Protein AF-A0A427AM80-F1 (afdb_monomer)

Structure (mmCIF, N/CA/C/O backbone):
data_AF-A0A427AM80-F1
#
_entry.id   AF-A0A427AM80-F1
#
loop_
_atom_site.group_PDB
_atom_site.id
_atom_site.type_symbol
_atom_site.label_atom_id
_atom_site.label_alt_id
_atom_site.label_comp_id
_atom_site.label_asym_id
_atom_site.label_entity_id
_atom_site.label_seq_id
_atom_site.pdbx_PDB_ins_code
_atom_site.Cartn_x
_atom_site.Cartn_y
_atom_site.Cartn_z
_atom_site.occupancy
_atom_site.B_iso_or_equiv
_atom_site.auth_seq_id
_atom_site.auth_comp_id
_atom_site.auth_asym_id
_atom_site.auth_atom_id
_atom_site.pdbx_PDB_model_num
ATOM 1 N N . MET A 1 1 ? 4.023 -8.695 7.539 1.00 46.69 1 MET A N 1
ATOM 2 C CA . MET A 1 1 ? 3.936 -8.130 8.903 1.00 46.69 1 MET A CA 1
ATOM 3 C C . MET A 1 1 ? 2.469 -8.163 9.277 1.00 46.69 1 MET A C 1
ATOM 5 O O . MET A 1 1 ? 1.692 -7.556 8.559 1.00 46.69 1 MET A O 1
ATOM 9 N N . ILE A 1 2 ? 2.086 -8.953 10.280 1.00 51.09 2 ILE A N 1
ATOM 10 C CA . ILE A 1 2 ? 0.688 -9.085 10.713 1.00 51.09 2 ILE A CA 1
ATOM 11 C C . ILE A 1 2 ? 0.586 -8.382 12.063 1.00 51.09 2 ILE A C 1
ATOM 13 O O . ILE A 1 2 ? 1.284 -8.767 12.999 1.00 51.09 2 ILE A O 1
ATOM 17 N N . PHE A 1 3 ? -0.239 -7.341 12.145 1.00 55.56 3 PHE A N 1
ATOM 18 C CA . PHE A 1 3 ? -0.541 -6.659 13.400 1.00 55.56 3 PHE A CA 1
ATOM 19 C C . PHE A 1 3 ? -1.910 -7.108 13.895 1.00 55.56 3 PHE A C 1
ATOM 21 O O . PHE A 1 3 ? -2.905 -6.976 13.186 1.00 55.56 3 PHE A O 1
ATOM 28 N N . PHE A 1 4 ? -1.961 -7.621 15.121 1.00 60.31 4 PHE A N 1
ATOM 29 C CA . PHE A 1 4 ? -3.215 -7.874 15.818 1.00 60.31 4 PHE A CA 1
ATOM 30 C C . PHE A 1 4 ? -3.526 -6.679 16.713 1.00 60.31 4 PHE A C 1
ATOM 32 O O . PHE A 1 4 ? -2.905 -6.496 17.760 1.00 60.31 4 PHE A O 1
ATOM 39 N N . PHE A 1 5 ? -4.491 -5.861 16.300 1.00 69.19 5 PHE A N 1
ATOM 40 C CA . PHE A 1 5 ? -4.990 -4.767 17.124 1.00 69.19 5 PHE A CA 1
ATOM 41 C C . PHE A 1 5 ? -6.149 -5.268 17.983 1.00 69.19 5 PHE A C 1
ATOM 43 O O . PHE A 1 5 ? -7.212 -5.624 17.471 1.00 69.19 5 PHE A O 1
ATOM 50 N N . GLN A 1 6 ? -5.959 -5.289 19.305 1.00 70.31 6 GLN A N 1
ATOM 51 C CA . GLN A 1 6 ? -7.073 -5.517 20.221 1.00 70.31 6 GLN A CA 1
ATOM 52 C C . GLN A 1 6 ? -8.119 -4.414 20.016 1.00 70.31 6 GLN A C 1
ATOM 54 O O . GLN A 1 6 ? -7.789 -3.227 20.014 1.00 70.31 6 GLN A O 1
ATOM 59 N N . ASN A 1 7 ? -9.386 -4.808 19.886 1.00 82.62 7 ASN A N 1
ATOM 60 C CA . ASN A 1 7 ? -10.519 -3.911 19.643 1.00 82.62 7 ASN A CA 1
ATOM 61 C C . ASN A 1 7 ? -10.522 -3.204 18.274 1.00 82.62 7 ASN A C 1
ATOM 63 O O . ASN A 1 7 ? -10.988 -2.066 18.169 1.00 82.62 7 ASN A O 1
ATOM 67 N N . PHE A 1 8 ? -10.027 -3.876 17.233 1.00 85.19 8 PHE A N 1
ATOM 68 C CA . PHE A 1 8 ? -10.199 -3.449 15.845 1.00 85.19 8 PHE A CA 1
ATOM 69 C C . PHE A 1 8 ? -11.686 -3.299 15.487 1.00 85.19 8 PHE A C 1
ATOM 71 O O . PHE A 1 8 ? -12.497 -4.183 15.772 1.00 85.19 8 PHE A O 1
ATOM 78 N N . ARG A 1 9 ? -12.045 -2.171 14.867 1.00 87.19 9 ARG A N 1
ATOM 79 C CA . ARG A 1 9 ? -13.424 -1.842 14.464 1.00 87.19 9 ARG A CA 1
ATOM 80 C C . ARG A 1 9 ? -13.628 -1.793 12.949 1.00 87.19 9 ARG A C 1
ATOM 82 O O . ARG A 1 9 ? -14.732 -1.500 12.509 1.00 87.19 9 ARG A O 1
ATOM 89 N N . GLY A 1 10 ? -12.593 -2.093 12.169 1.00 85.06 10 GLY A N 1
ATOM 90 C CA . GLY A 1 10 ? -12.600 -1.959 10.714 1.00 85.06 10 GLY A CA 1
ATOM 91 C C . GLY A 1 10 ? -11.519 -1.000 10.226 1.00 85.06 10 GLY A C 1
ATOM 92 O O . GLY A 1 10 ? -10.796 -0.393 11.020 1.00 85.06 10 GLY A O 1
ATOM 93 N N . LEU A 1 11 ? -11.398 -0.886 8.906 1.00 85.50 11 LEU A N 1
ATOM 94 C CA . LEU A 1 11 ? -10.470 0.049 8.279 1.00 85.50 11 LEU A CA 1
ATOM 95 C C . LEU A 1 11 ? -10.906 1.496 8.537 1.00 85.50 11 LEU A C 1
ATOM 97 O O . LEU A 1 11 ? -12.099 1.796 8.548 1.00 85.50 11 LEU A O 1
ATOM 101 N N . SER A 1 12 ? -9.945 2.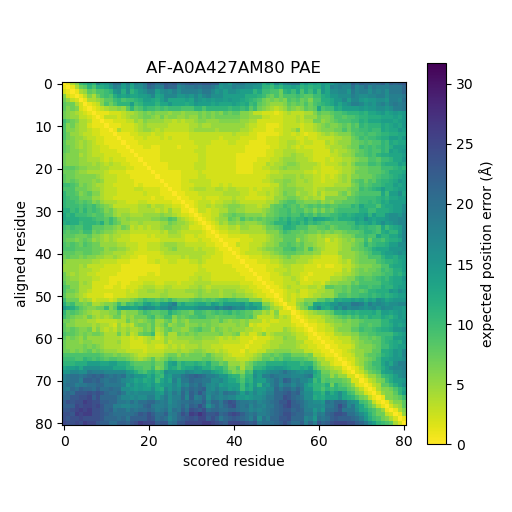397 8.738 1.00 87.44 12 SER A N 1
ATOM 102 C CA . SER A 1 12 ? -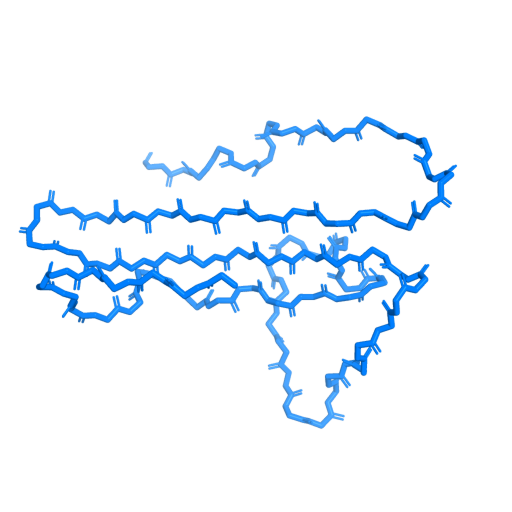10.222 3.837 8.830 1.00 87.44 12 SER A CA 1
ATOM 103 C C . SER A 1 12 ? -10.398 4.491 7.462 1.00 87.44 12 SER A C 1
ATOM 105 O O . SER A 1 12 ? -11.100 5.490 7.363 1.00 87.44 12 SER A O 1
ATOM 107 N N . PHE A 1 13 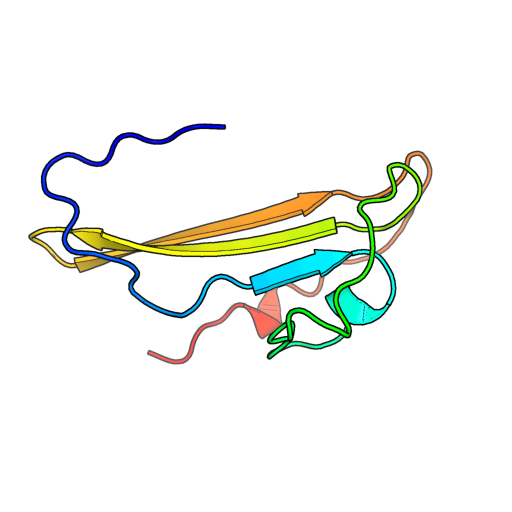? -9.779 3.921 6.427 1.00 87.00 13 PHE A N 1
ATOM 108 C CA . PHE A 1 13 ? -9.887 4.314 5.022 1.00 87.00 13 PHE A CA 1
ATOM 109 C C . PHE A 1 13 ? -9.568 3.100 4.121 1.00 87.00 13 PHE A C 1
ATOM 111 O O . PHE A 1 13 ? -8.976 2.128 4.609 1.00 87.00 13 PHE A O 1
ATOM 118 N N . PRO A 1 14 ? -9.957 3.106 2.830 1.00 87.56 14 PRO A N 1
ATOM 119 C CA . PRO A 1 14 ? -9.602 2.037 1.896 1.00 87.56 14 PRO A CA 1
ATOM 120 C C . PRO A 1 14 ? -8.084 1.875 1.787 1.00 87.56 14 PRO A C 1
ATOM 122 O O . PRO A 1 14 ? -7.368 2.846 1.588 1.00 87.56 14 PRO A O 1
ATOM 125 N N . THR A 1 15 ? -7.586 0.647 1.914 1.00 87.31 15 THR A N 1
ATOM 126 C CA . THR A 1 15 ? -6.144 0.379 1.808 1.00 87.31 15 THR A CA 1
ATOM 127 C C . THR A 1 15 ? -5.630 0.703 0.408 1.00 87.31 15 THR A C 1
ATOM 129 O O . THR A 1 15 ? -6.178 0.210 -0.578 1.00 87.31 15 THR A O 1
ATOM 132 N N . ILE A 1 16 ? -4.539 1.463 0.332 1.00 90.56 16 ILE A N 1
ATOM 133 C CA . ILE A 1 16 ? -3.794 1.694 -0.904 1.00 90.56 16 ILE A CA 1
ATOM 134 C C . ILE A 1 16 ? -2.696 0.634 -0.981 1.00 90.56 16 ILE A C 1
ATOM 136 O O . ILE A 1 16 ? -1.775 0.608 -0.166 1.00 90.56 16 ILE A O 1
ATOM 140 N N . SER A 1 17 ? -2.794 -0.261 -1.961 1.00 90.88 17 SER A N 1
ATOM 141 C CA . SER A 1 17 ? -1.765 -1.253 -2.283 1.00 90.88 17 SER A CA 1
ATOM 142 C C . SER A 1 17 ? -1.429 -1.110 -3.759 1.00 90.88 17 SER A C 1
ATOM 144 O O . SER A 1 17 ? -2.281 -1.327 -4.619 1.00 90.88 17 SER A O 1
ATOM 146 N N . SER A 1 18 ? -0.213 -0.655 -4.048 1.00 91.00 18 SER A N 1
ATOM 147 C CA . SER A 1 18 ? 0.197 -0.268 -5.397 1.00 91.00 18 SER A CA 1
ATOM 148 C C . SER A 1 18 ? 1.626 -0.707 -5.694 1.00 91.00 18 SER A C 1
ATOM 150 O O . SER A 1 18 ? 2.485 -0.758 -4.812 1.00 91.00 18 SER A O 1
ATOM 152 N N . VAL A 1 19 ? 1.872 -1.044 -6.957 1.00 91.88 19 VAL A N 1
ATOM 153 C CA . VAL A 1 19 ? 3.158 -1.531 -7.460 1.00 91.88 19 VAL A CA 1
ATOM 154 C C . VAL A 1 19 ? 3.525 -0.799 -8.746 1.00 91.88 19 VAL A C 1
ATOM 156 O O . VAL A 1 19 ? 2.651 -0.443 -9.540 1.00 91.88 19 VAL A O 1
ATOM 159 N N . GLY A 1 20 ? 4.818 -0.549 -8.937 1.00 90.31 20 GLY A N 1
ATOM 160 C CA . GLY A 1 20 ? 5.348 0.092 -10.133 1.00 90.31 20 GLY A CA 1
ATOM 161 C C . GLY A 1 20 ? 4.740 1.487 -10.352 1.00 90.31 20 GLY A C 1
ATOM 162 O O . GLY A 1 20 ? 4.659 2.265 -9.398 1.00 90.31 20 GLY A O 1
ATOM 163 N N . PRO A 1 21 ? 4.286 1.823 -11.576 1.00 90.56 21 PRO A N 1
ATOM 164 C CA . PRO A 1 21 ? 3.704 3.133 -11.886 1.00 90.56 21 PRO A CA 1
ATOM 165 C C . PRO A 1 21 ? 2.496 3.513 -11.022 1.00 90.56 21 PRO A C 1
ATOM 167 O O . PRO A 1 21 ? 2.285 4.695 -10.757 1.00 90.56 21 PRO A O 1
ATOM 170 N N . ASN A 1 22 ? 1.731 2.532 -10.529 1.00 89.56 22 ASN A N 1
ATOM 171 C CA . ASN A 1 22 ? 0.560 2.796 -9.690 1.00 89.56 22 ASN A CA 1
ATOM 172 C C . ASN A 1 22 ? 0.939 3.453 -8.356 1.00 89.56 22 ASN A C 1
ATOM 174 O O . ASN A 1 22 ? 0.138 4.194 -7.796 1.00 89.56 22 ASN A O 1
ATOM 178 N N . ALA A 1 23 ? 2.165 3.232 -7.865 1.00 87.00 23 ALA A N 1
ATOM 179 C CA . ALA A 1 23 ? 2.654 3.840 -6.626 1.00 87.00 23 ALA A CA 1
ATOM 180 C C . ALA A 1 23 ? 2.883 5.359 -6.737 1.00 87.00 23 ALA A C 1
ATOM 182 O O . ALA A 1 23 ? 3.063 6.022 -5.718 1.00 87.00 23 ALA A O 1
ATOM 183 N N . ALA A 1 24 ? 2.858 5.920 -7.951 1.00 88.38 24 ALA A N 1
ATOM 184 C CA . ALA A 1 24 ? 2.905 7.364 -8.175 1.00 88.38 24 ALA A CA 1
ATOM 185 C C . ALA A 1 24 ? 1.515 8.034 -8.111 1.00 88.38 24 ALA A C 1
ATOM 187 O O . ALA A 1 24 ? 1.424 9.261 -8.144 1.00 88.38 24 ALA A O 1
ATOM 188 N N . ILE A 1 25 ? 0.429 7.256 -8.026 1.00 88.12 25 ILE A N 1
ATOM 189 C CA . ILE A 1 25 ? -0.944 7.766 -7.961 1.00 88.12 25 ILE A CA 1
ATOM 190 C C . ILE A 1 25 ? -1.356 7.873 -6.487 1.00 88.12 25 ILE A C 1
ATOM 192 O O . ILE A 1 25 ? -1.605 6.870 -5.826 1.00 88.12 25 ILE A O 1
ATOM 196 N N . ILE A 1 26 ? -1.459 9.105 -5.979 1.00 85.81 26 ILE A N 1
ATOM 197 C CA . ILE A 1 26 ? -1.694 9.394 -4.550 1.00 85.81 26 ILE A CA 1
ATOM 198 C C . ILE A 1 26 ? -2.981 8.735 -4.025 1.00 85.81 26 ILE A C 1
ATOM 200 O O . ILE A 1 26 ? -2.979 8.157 -2.945 1.0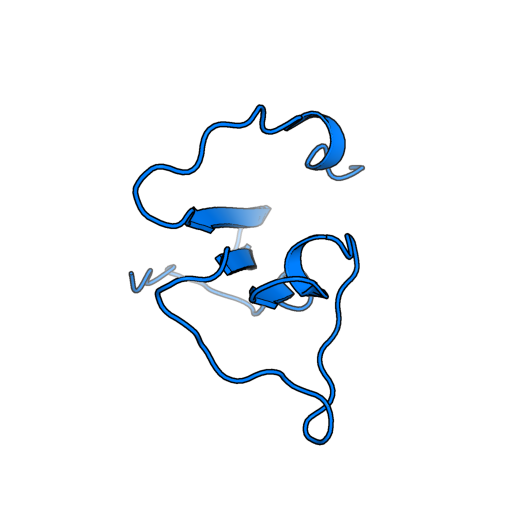0 85.81 26 ILE A O 1
ATOM 204 N N . HIS A 1 27 ? -4.072 8.784 -4.795 1.00 87.69 27 HIS A N 1
ATOM 205 C CA . HIS A 1 27 ? -5.353 8.151 -4.453 1.00 87.69 27 HIS A CA 1
ATOM 206 C C . HIS A 1 27 ? -5.627 6.936 -5.344 1.00 87.69 27 HIS A C 1
ATOM 208 O O . HIS A 1 27 ? -6.679 6.835 -5.977 1.00 87.69 27 HIS A O 1
ATOM 214 N N . TYR A 1 28 ? -4.653 6.033 -5.448 1.00 86.81 28 TYR A N 1
ATOM 215 C CA . TYR A 1 28 ? -4.822 4.802 -6.210 1.00 86.81 28 TYR A CA 1
ATOM 216 C C . TYR A 1 28 ? -5.889 3.896 -5.577 1.00 86.81 28 TYR A C 1
ATOM 218 O O . TYR A 1 28 ? -5.828 3.580 -4.388 1.00 86.81 28 TYR A O 1
ATOM 226 N N . SER A 1 29 ? -6.842 3.442 -6.391 1.00 87.12 29 SER A N 1
ATOM 227 C CA . SER A 1 29 ? -7.877 2.481 -6.009 1.00 87.12 29 SER A CA 1
ATOM 228 C C . SER A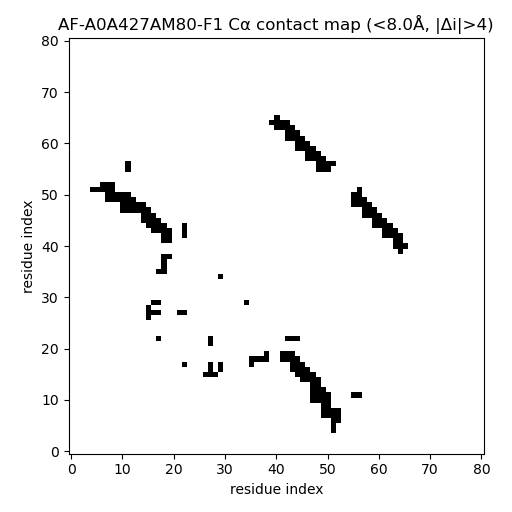 1 29 ? -7.937 1.387 -7.081 1.00 87.12 29 SER A C 1
ATOM 230 O O . SER A 1 29 ? -8.363 1.677 -8.198 1.00 87.12 29 SER A O 1
ATOM 232 N N . PRO A 1 30 ? -7.436 0.170 -6.804 1.00 81.50 30 PRO A N 1
ATOM 233 C CA . PRO A 1 30 ? -7.399 -0.893 -7.802 1.00 81.50 30 PRO A CA 1
ATOM 234 C C . PRO A 1 30 ? -8.801 -1.442 -8.082 1.00 81.50 30 PRO A C 1
ATOM 236 O O . PRO A 1 30 ? -9.569 -1.694 -7.152 1.00 81.50 30 PRO A O 1
ATOM 239 N N . GLU A 1 31 ? -9.095 -1.722 -9.350 1.00 84.69 31 GLU A N 1
ATOM 240 C CA . GLU A 1 31 ? -10.234 -2.555 -9.745 1.00 84.69 31 GLU A CA 1
ATOM 241 C C . GLU A 1 31 ? -9.747 -3.981 -10.028 1.00 84.69 31 GLU A C 1
ATOM 243 O O . GLU A 1 31 ? -8.590 -4.192 -10.396 1.00 84.69 31 GLU A O 1
ATOM 248 N N . ALA A 1 32 ? -10.618 -4.977 -9.844 1.00 81.50 32 ALA A N 1
ATOM 249 C CA . ALA A 1 32 ? -10.240 -6.387 -9.973 1.00 81.50 32 ALA A CA 1
ATOM 250 C C . ALA A 1 32 ? -9.673 -6.734 -11.361 1.00 81.50 32 ALA A C 1
ATOM 252 O O . ALA A 1 32 ? -8.775 -7.564 -11.461 1.00 81.50 32 ALA A O 1
ATOM 253 N N . ASP A 1 33 ? -10.158 -6.061 -12.404 1.00 83.81 33 ASP A N 1
ATOM 254 C CA . ASP A 1 33 ? -9.778 -6.330 -13.792 1.00 83.81 33 ASP A CA 1
ATOM 255 C C . ASP A 1 33 ? -8.531 -5.545 -14.240 1.00 83.81 33 ASP A C 1
ATOM 257 O O . ASP A 1 33 ? -7.981 -5.811 -15.309 1.00 83.81 33 ASP A O 1
ATOM 261 N N . THR A 1 34 ? -8.084 -4.560 -13.451 1.00 78.31 34 THR A N 1
ATOM 262 C CA . THR A 1 34 ? -7.001 -3.628 -13.820 1.00 78.31 34 THR A CA 1
ATOM 263 C C . THR A 1 34 ? -5.839 -3.623 -12.829 1.00 78.31 34 THR A C 1
ATOM 265 O O . THR A 1 34 ? -4.890 -2.847 -12.984 1.00 78.31 34 THR A O 1
ATOM 268 N N . CYS A 1 35 ? -5.873 -4.489 -11.813 1.00 81.38 35 CYS A N 1
ATOM 269 C CA . CYS A 1 35 ? -4.797 -4.583 -10.841 1.00 81.38 35 CYS A CA 1
ATOM 270 C C . CYS A 1 35 ? -3.511 -5.126 -11.486 1.00 81.38 35 CYS A C 1
ATOM 272 O O . CYS A 1 35 ? -3.520 -6.014 -12.336 1.00 81.38 35 CYS A O 1
ATOM 274 N N . SER A 1 36 ? -2.375 -4.547 -11.099 1.00 86.75 36 SER A N 1
ATOM 275 C CA . SER A 1 36 ? -1.065 -5.025 -11.539 1.00 86.75 36 SER A CA 1
ATOM 276 C C . SER A 1 36 ? -0.562 -6.134 -10.624 1.00 86.75 36 SER A C 1
ATOM 278 O O . SER A 1 36 ? -0.728 -6.062 -9.405 1.00 86.75 36 SER A O 1
ATOM 280 N N . GLU A 1 37 ? 0.098 -7.124 -11.216 1.00 89.00 37 GLU A N 1
ATOM 281 C CA . GLU A 1 37 ? 0.782 -8.186 -10.481 1.00 89.00 37 GLU A CA 1
ATOM 282 C C . GLU A 1 37 ? 1.940 -7.635 -9.640 1.00 89.00 37 GLU A C 1
ATOM 284 O O . GLU A 1 37 ? 2.594 -6.654 -10.007 1.00 89.00 37 GLU A O 1
ATOM 289 N N . LEU A 1 38 ? 2.211 -8.280 -8.503 1.00 86.88 38 LEU A N 1
ATOM 290 C CA . LEU A 1 38 ? 3.341 -7.911 -7.653 1.00 86.88 38 LEU A CA 1
ATOM 291 C C . LEU A 1 38 ? 4.667 -8.254 -8.339 1.00 86.88 38 LEU A C 1
ATOM 293 O O . LEU A 1 38 ? 4.892 -9.387 -8.753 1.00 86.88 38 LEU A O 1
ATOM 297 N N . ASP A 1 39 ? 5.577 -7.284 -8.359 1.00 84.38 39 ASP A N 1
ATOM 298 C CA . ASP A 1 39 ? 6.909 -7.409 -8.941 1.00 84.38 39 ASP A CA 1
ATOM 299 C C . ASP A 1 39 ? 7.974 -7.013 -7.908 1.00 84.38 39 ASP A C 1
ATOM 301 O O . ASP A 1 39 ? 7.896 -5.964 -7.260 1.00 84.38 39 ASP A O 1
ATOM 305 N N . ALA A 1 40 ? 8.966 -7.885 -7.721 1.00 85.06 40 ALA A N 1
ATOM 306 C CA . ALA A 1 40 ? 10.028 -7.699 -6.743 1.00 85.06 40 ALA A CA 1
ATOM 307 C C . ALA A 1 40 ? 11.030 -6.605 -7.138 1.00 85.06 40 ALA A C 1
ATOM 309 O O . ALA A 1 40 ? 11.676 -6.065 -6.229 1.00 85.06 40 ALA A O 1
ATOM 310 N N . ASP A 1 41 ? 11.115 -6.299 -8.435 1.00 88.38 41 ASP A N 1
ATOM 311 C CA . ASP A 1 41 ? 12.004 -5.302 -9.039 1.00 88.38 41 ASP A CA 1
ATOM 312 C C . ASP A 1 41 ? 11.311 -3.946 -9.251 1.00 88.38 41 ASP A C 1
ATOM 314 O O . ASP A 1 41 ? 11.930 -2.986 -9.712 1.00 88.38 41 ASP A O 1
ATOM 318 N N . SER A 1 42 ? 10.046 -3.839 -8.839 1.00 87.38 42 SER A N 1
ATOM 319 C CA . SER A 1 42 ? 9.260 -2.608 -8.858 1.00 87.38 42 SER A CA 1
ATOM 320 C C . SER A 1 42 ? 9.118 -1.987 -7.464 1.00 87.38 42 SER A C 1
ATOM 322 O O . SER A 1 42 ? 9.193 -2.658 -6.430 1.00 87.38 42 SER A O 1
ATOM 324 N N . ILE A 1 43 ? 8.886 -0.670 -7.421 1.00 89.25 43 ILE A N 1
ATOM 325 C CA . ILE A 1 43 ? 8.491 0.014 -6.181 1.00 89.25 43 ILE A CA 1
ATOM 326 C C . ILE A 1 43 ? 7.154 -0.557 -5.714 1.00 89.25 43 ILE A C 1
ATOM 328 O O . ILE A 1 43 ? 6.251 -0.765 -6.521 1.00 89.25 43 ILE A O 1
ATOM 332 N N . TYR A 1 44 ? 7.018 -0.766 -4.409 1.00 89.81 44 TYR A N 1
ATOM 333 C CA . TYR A 1 44 ? 5.763 -1.171 -3.791 1.00 89.81 44 TYR A CA 1
ATOM 334 C C . TYR A 1 44 ? 5.390 -0.211 -2.665 1.00 89.81 44 TYR A C 1
ATOM 336 O O . TYR A 1 44 ? 6.197 0.024 -1.759 1.00 89.81 44 TYR A O 1
ATOM 344 N N . LEU A 1 45 ? 4.165 0.310 -2.709 1.00 90.31 45 LEU A N 1
ATOM 345 C CA . LEU A 1 45 ? 3.592 1.170 -1.681 1.00 90.31 45 LEU A CA 1
ATOM 346 C C . LEU A 1 45 ? 2.376 0.490 -1.058 1.00 90.31 45 LEU A C 1
ATOM 348 O O . LEU A 1 45 ? 1.479 -0.003 -1.745 1.00 90.31 45 LEU A O 1
ATOM 352 N N . PHE A 1 46 ? 2.363 0.492 0.270 1.00 89.56 46 PHE A N 1
ATOM 353 C CA . PHE A 1 46 ? 1.264 0.007 1.084 1.00 89.56 46 PHE A CA 1
ATOM 354 C C . PHE A 1 46 ? 0.923 1.043 2.147 1.00 89.56 46 PHE A C 1
ATOM 356 O O . PHE A 1 46 ? 1.760 1.329 3.007 1.00 89.56 46 PHE A O 1
ATOM 363 N N . ASP A 1 47 ? -0.296 1.566 2.098 1.00 87.50 47 ASP A N 1
ATOM 364 C CA . ASP A 1 47 ? -0.850 2.471 3.098 1.00 87.50 47 ASP A CA 1
ATOM 365 C C . ASP A 1 47 ? -2.203 1.942 3.573 1.00 87.50 47 ASP A C 1
ATOM 367 O O . ASP A 1 47 ? -3.130 1.720 2.790 1.00 87.50 47 ASP A O 1
ATOM 371 N N . SER A 1 48 ? -2.303 1.680 4.870 1.00 86.56 48 SER A N 1
ATOM 372 C CA . SER A 1 48 ? -3.512 1.143 5.482 1.00 86.56 48 SER A CA 1
ATOM 373 C C . SER A 1 48 ? -3.704 1.740 6.862 1.00 86.56 48 SER A C 1
ATOM 375 O O . SER A 1 48 ? -2.739 1.992 7.587 1.00 86.56 48 SER A O 1
ATOM 377 N N . GLY A 1 49 ? -4.959 1.895 7.263 1.00 86.50 49 GLY A N 1
ATOM 378 C CA . GLY A 1 49 ? -5.290 2.305 8.614 1.00 86.50 49 GLY A CA 1
ATOM 379 C C . GLY A 1 49 ? -6.489 1.560 9.172 1.00 86.50 49 GLY A C 1
ATOM 380 O O . GLY A 1 49 ? -7.353 1.080 8.437 1.00 86.50 49 GLY A O 1
ATOM 381 N N . GLY A 1 50 ? -6.528 1.454 10.495 1.00 86.62 50 GLY A N 1
ATOM 382 C CA . GLY A 1 50 ? -7.582 0.790 11.245 1.00 86.62 50 GLY A CA 1
ATOM 383 C C . GLY A 1 50 ? -8.140 1.682 12.343 1.00 86.62 50 GLY A C 1
ATOM 384 O O . GLY A 1 50 ? -7.398 2.403 13.009 1.00 86.62 50 GLY A O 1
ATOM 385 N N . GLN A 1 51 ? -9.448 1.591 12.563 1.00 86.44 51 GLN A N 1
ATOM 386 C CA . GLN A 1 51 ? -10.114 2.189 13.716 1.00 86.44 51 GLN A CA 1
ATOM 387 C C . GLN A 1 51 ? -9.969 1.270 14.935 1.00 86.44 51 GLN A C 1
ATOM 389 O O . GLN A 1 51 ? -10.240 0.065 14.871 1.00 86.44 51 GLN A O 1
ATOM 394 N N . VAL A 1 52 ? -9.579 1.849 16.065 1.00 85.38 52 VAL A N 1
ATOM 395 C CA . VAL A 1 52 ? -9.493 1.215 17.387 1.00 85.38 52 VAL A CA 1
ATOM 396 C C . VAL A 1 52 ? -10.272 2.056 18.408 1.00 85.38 52 VAL A C 1
ATOM 398 O O . VAL A 1 52 ? -10.636 3.196 18.144 1.00 85.38 52 VAL A O 1
ATOM 401 N N . LEU A 1 53 ? -10.559 1.516 19.599 1.00 76.56 53 LEU A N 1
ATOM 402 C CA . LEU A 1 53 ? -11.483 2.131 20.579 1.00 76.56 53 LEU A CA 1
ATOM 403 C C . LEU A 1 53 ? -11.240 3.613 20.922 1.00 76.56 53 LEU A C 1
ATOM 405 O O . LEU A 1 53 ? -12.171 4.276 21.368 1.00 76.56 53 LEU A O 1
ATOM 409 N N . LYS A 1 54 ? -10.009 4.116 20.779 1.00 77.06 54 LYS A N 1
ATOM 410 C CA . LYS A 1 54 ? -9.639 5.497 21.124 1.00 77.06 54 LYS A CA 1
ATOM 411 C C . LYS A 1 54 ? -9.130 6.327 19.937 1.00 77.06 54 LYS A C 1
ATOM 413 O O . LYS A 1 54 ? -8.548 7.381 20.166 1.00 77.06 54 LYS A O 1
ATOM 418 N N . GLY A 1 55 ? -9.322 5.877 18.695 1.00 77.62 55 GLY A N 1
ATOM 419 C CA . GLY A 1 55 ? -8.891 6.623 17.507 1.00 77.62 55 GLY A CA 1
ATOM 420 C C . GLY A 1 55 ? -8.542 5.724 16.326 1.00 77.62 55 GLY A C 1
ATOM 421 O O . GLY A 1 55 ? -8.912 4.555 16.299 1.00 77.62 55 GLY A O 1
ATOM 422 N N . HIS A 1 56 ? -7.797 6.257 15.362 1.00 80.69 56 HIS A N 1
ATOM 423 C CA . HIS A 1 56 ? -7.288 5.499 14.221 1.00 80.69 56 HIS A CA 1
ATOM 424 C C . HIS A 1 56 ? -5.768 5.329 14.314 1.00 80.69 56 HIS A C 1
ATOM 426 O O . HIS A 1 56 ? -5.069 6.166 14.881 1.00 80.69 56 HIS A O 1
ATOM 432 N N . ILE A 1 57 ? -5.261 4.234 13.756 1.00 81.50 57 ILE A N 1
ATOM 433 C CA . ILE A 1 57 ? -3.831 3.997 13.534 1.00 81.50 57 ILE A CA 1
ATOM 434 C C . ILE A 1 57 ? -3.638 3.862 12.028 1.00 81.50 57 ILE A C 1
ATOM 436 O O . ILE A 1 57 ? -4.375 3.105 11.401 1.00 81.50 57 ILE A O 1
ATOM 440 N N . ALA A 1 58 ? -2.646 4.551 11.467 1.00 81.19 58 ALA A N 1
ATOM 441 C CA . ALA A 1 58 ? -2.228 4.413 10.075 1.00 81.19 58 ALA A CA 1
ATOM 442 C C . ALA A 1 58 ? -0.793 3.874 10.007 1.00 81.19 58 ALA A C 1
ATOM 444 O O . ALA A 1 58 ? 0.057 4.233 10.826 1.00 81.19 58 ALA A O 1
ATOM 445 N N . LEU A 1 59 ? -0.535 2.987 9.050 1.00 80.38 59 LEU A N 1
ATOM 446 C CA . LEU A 1 59 ? 0.764 2.377 8.804 1.00 80.38 59 LEU A CA 1
ATOM 447 C C . LEU A 1 59 ? 1.074 2.445 7.308 1.00 80.38 59 LEU A C 1
ATOM 449 O O . LEU A 1 59 ? 0.400 1.801 6.504 1.00 80.38 59 LEU A O 1
ATOM 453 N N . GLY A 1 60 ? 2.147 3.162 6.972 1.00 82.62 60 GLY A N 1
ATOM 454 C CA . GLY A 1 60 ? 2.698 3.241 5.624 1.00 82.62 60 GLY A CA 1
ATOM 455 C C . GLY A 1 60 ? 4.006 2.458 5.495 1.00 82.62 60 GLY A C 1
ATOM 456 O O . GLY A 1 60 ? 4.861 2.487 6.386 1.00 82.62 60 GLY A O 1
ATOM 457 N N . ARG A 1 61 ? 4.190 1.760 4.373 1.00 84.69 61 ARG A N 1
ATOM 458 C CA . ARG A 1 61 ? 5.469 1.162 3.972 1.00 84.69 61 ARG A CA 1
ATOM 459 C C . ARG A 1 61 ? 5.694 1.381 2.481 1.00 84.69 61 ARG A C 1
ATOM 461 O O . ARG A 1 61 ? 4.884 0.950 1.668 1.00 84.69 61 ARG A O 1
ATOM 468 N N . ALA A 1 62 ? 6.854 1.932 2.143 1.00 84.19 62 ALA A N 1
ATOM 469 C CA . ALA A 1 62 ? 7.388 1.932 0.787 1.00 84.19 62 ALA A CA 1
ATOM 470 C C . ALA A 1 62 ? 8.592 0.983 0.714 1.00 84.19 62 ALA A C 1
ATOM 472 O O . ALA A 1 62 ? 9.487 1.037 1.564 1.00 84.19 62 ALA A O 1
ATOM 473 N N . ARG A 1 63 ? 8.609 0.095 -0.281 1.00 86.31 63 ARG A N 1
ATOM 474 C CA . ARG A 1 63 ? 9.764 -0.740 -0.629 1.00 86.31 63 ARG A CA 1
ATOM 475 C C . ARG A 1 63 ? 10.286 -0.286 -1.982 1.00 86.31 63 ARG A C 1
ATOM 477 O O . ARG A 1 63 ? 9.523 -0.205 -2.938 1.00 86.31 63 ARG A O 1
ATOM 484 N N . PHE A 1 64 ? 11.590 -0.059 -2.047 1.00 84.88 64 PHE A N 1
ATOM 485 C CA . PHE A 1 64 ? 12.290 0.247 -3.284 1.00 84.88 64 PHE A CA 1
ATOM 486 C C . PHE A 1 64 ? 13.101 -0.969 -3.745 1.00 84.88 64 PHE A C 1
ATOM 488 O O . PHE A 1 64 ? 13.579 -1.731 -2.893 1.00 84.88 64 PHE A O 1
ATOM 495 N N . PRO A 1 65 ? 13.263 -1.155 -5.063 1.00 85.00 65 PRO A N 1
ATOM 496 C CA . PRO A 1 65 ? 14.198 -2.125 -5.617 1.00 85.00 65 PRO A CA 1
ATOM 497 C C . PRO A 1 65 ? 15.632 -1.876 -5.135 1.00 85.00 65 PRO A C 1
ATOM 499 O O . PRO A 1 65 ? 16.016 -0.765 -4.752 1.00 85.00 65 PRO A O 1
ATOM 502 N N . ASN A 1 66 ? 16.453 -2.925 -5.154 1.00 84.56 66 ASN A N 1
ATOM 503 C CA . ASN A 1 66 ? 17.859 -2.791 -4.786 1.00 84.56 66 ASN A CA 1
ATOM 504 C C . ASN A 1 66 ? 18.572 -1.825 -5.743 1.00 84.56 66 ASN A C 1
ATOM 506 O O . ASN A 1 66 ? 18.442 -1.929 -6.958 1.00 84.56 66 ASN A O 1
ATOM 510 N N . GLY A 1 67 ? 19.353 -0.897 -5.186 1.00 81.19 67 GLY A N 1
ATOM 511 C CA . GLY A 1 67 ? 20.100 0.094 -5.966 1.00 81.19 67 GLY A CA 1
ATOM 512 C C . GLY A 1 67 ? 19.295 1.325 -6.395 1.00 81.19 67 GLY A C 1
ATOM 513 O O . GLY A 1 67 ? 19.860 2.208 -7.037 1.00 81.19 67 GLY A O 1
ATOM 514 N N . THR A 1 68 ? 18.014 1.439 -6.026 1.00 76.75 68 THR A N 1
ATOM 515 C CA . THR A 1 68 ? 17.237 2.664 -6.260 1.00 76.75 68 THR A CA 1
ATOM 516 C C . THR A 1 68 ? 17.706 3.798 -5.342 1.00 76.75 68 THR A C 1
ATOM 518 O O . THR A 1 68 ? 17.748 3.646 -4.121 1.00 76.75 68 THR A O 1
ATOM 521 N N . THR A 1 69 ? 18.028 4.955 -5.922 1.00 68.62 69 THR A N 1
ATOM 522 C CA . THR A 1 69 ? 18.339 6.200 -5.205 1.00 68.62 69 THR A CA 1
ATOM 523 C C . THR A 1 69 ? 17.271 7.253 -5.509 1.00 68.62 69 THR A C 1
ATOM 525 O O . THR A 1 69 ? 16.871 7.437 -6.655 1.00 68.62 69 THR A O 1
ATOM 528 N N . GLY A 1 70 ? 16.768 7.935 -4.479 1.00 60.16 70 GLY A N 1
ATOM 529 C CA . GLY A 1 70 ? 15.711 8.940 -4.618 1.00 60.16 70 GLY A CA 1
ATOM 530 C C . GLY A 1 70 ? 15.341 9.572 -3.277 1.00 60.16 70 GLY A C 1
ATOM 531 O O . GLY A 1 70 ? 15.640 9.014 -2.221 1.00 60.16 70 GLY A O 1
ATOM 532 N N . LYS A 1 71 ? 14.720 10.756 -3.314 1.00 53.50 71 LYS A N 1
ATOM 533 C CA . LYS A 1 71 ? 14.142 11.409 -2.132 1.00 53.50 71 LYS A CA 1
ATOM 534 C C . LYS A 1 71 ? 12.666 11.036 -2.034 1.00 53.50 71 LYS A C 1
ATOM 536 O O . LYS A 1 71 ? 11.955 11.097 -3.030 1.00 53.50 71 LYS A O 1
ATOM 541 N N . ILE A 1 72 ? 12.225 10.656 -0.840 1.00 52.09 72 ILE A N 1
ATOM 542 C CA . ILE A 1 72 ? 10.803 10.544 -0.518 1.00 52.09 72 ILE A CA 1
ATOM 543 C C . ILE A 1 72 ? 10.403 11.894 0.072 1.00 52.09 72 ILE A C 1
ATOM 545 O O . ILE A 1 72 ? 10.796 12.194 1.200 1.00 52.09 72 ILE A O 1
ATOM 549 N N . ASP A 1 73 ? 9.646 12.702 -0.667 1.00 47.38 73 ASP A N 1
ATOM 550 C CA . ASP A 1 73 ? 8.986 13.871 -0.084 1.00 47.38 73 ASP A CA 1
ATOM 551 C C . ASP A 1 73 ? 7.784 13.379 0.731 1.00 47.38 73 ASP A C 1
ATOM 553 O O . ASP A 1 73 ? 6.669 13.209 0.238 1.00 47.38 73 ASP A O 1
ATOM 557 N N . LEU A 1 74 ? 8.048 13.096 2.009 1.00 44.75 74 LEU A N 1
ATOM 558 C CA . LEU A 1 74 ? 7.053 12.667 2.997 1.00 44.75 74 LEU A CA 1
ATOM 559 C C . LEU A 1 74 ? 6.001 13.754 3.299 1.00 44.75 74 LEU A C 1
ATOM 561 O O . LEU A 1 74 ? 5.024 13.463 3.982 1.00 44.75 74 LE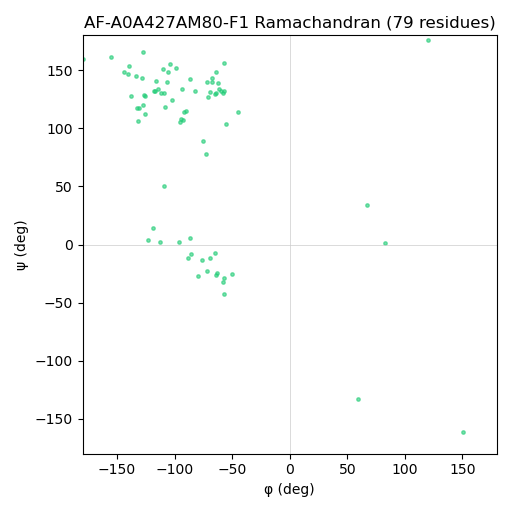U A O 1
ATOM 565 N N . GLU A 1 75 ? 6.159 14.977 2.780 1.00 37.94 75 GLU A N 1
ATOM 566 C CA . GLU A 1 75 ? 5.213 16.086 2.980 1.00 37.94 75 GLU A CA 1
ATOM 567 C C . GLU A 1 75 ? 3.818 15.801 2.388 1.00 37.94 75 GLU A C 1
ATOM 569 O O . GLU A 1 75 ? 2.826 16.307 2.904 1.00 37.94 75 GLU A O 1
ATOM 574 N N . CYS A 1 76 ? 3.692 14.923 1.382 1.00 34.41 76 CYS A N 1
ATOM 575 C CA . CYS A 1 76 ? 2.377 14.527 0.848 1.00 34.41 76 CYS A CA 1
ATOM 576 C C . CYS A 1 76 ? 1.597 13.539 1.739 1.00 34.41 76 CYS A C 1
ATOM 578 O O . CYS A 1 76 ? 0.402 13.358 1.524 1.00 34.41 76 CYS A O 1
ATOM 580 N N . LEU A 1 77 ? 2.230 12.909 2.740 1.00 38.12 77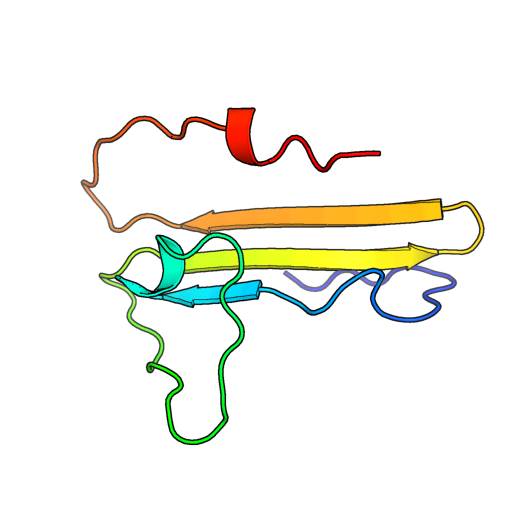 LEU A N 1
ATOM 581 C CA . LEU A 1 77 ? 1.556 12.008 3.694 1.00 38.12 77 LEU A CA 1
ATOM 582 C C . LEU A 1 77 ? 0.960 12.747 4.897 1.00 38.12 77 LEU A C 1
ATOM 584 O O . LEU A 1 77 ? 0.445 12.114 5.822 1.00 38.12 77 LEU A O 1
ATOM 588 N N . GLN A 1 78 ? 1.013 14.080 4.899 1.00 37.34 78 GLN A N 1
ATOM 589 C CA . GLN A 1 78 ? 0.309 14.893 5.875 1.00 37.34 78 GLN A CA 1
ATOM 590 C C . GLN A 1 78 ? -1.185 14.847 5.540 1.00 37.34 78 GLN A C 1
ATOM 592 O O . GLN A 1 78 ? -1.742 15.744 4.912 1.00 37.34 78 GLN A O 1
ATOM 597 N N . LEU A 1 79 ? -1.806 13.726 5.921 1.00 38.72 79 LEU A N 1
ATOM 598 C CA . LEU A 1 79 ? -3.245 13.540 5.969 1.00 38.72 79 LEU A CA 1
ATOM 599 C C . LEU A 1 79 ? -3.826 14.788 6.625 1.00 38.72 79 LEU A C 1
ATOM 601 O O . LEU A 1 79 ? -3.542 15.067 7.792 1.00 38.72 79 LEU A O 1
ATOM 605 N N . GLY A 1 80 ? -4.588 15.552 5.844 1.00 35.66 80 GLY A N 1
ATOM 606 C CA . GLY A 1 80 ? -5.443 16.595 6.374 1.00 35.66 80 GLY A CA 1
ATOM 607 C C . GLY A 1 80 ? -6.355 15.967 7.419 1.00 35.66 80 GLY A C 1
ATOM 608 O O . GLY A 1 80 ? -7.282 15.232 7.077 1.00 35.66 80 GLY A O 1
ATOM 609 N N . LEU A 1 81 ? -6.024 16.217 8.683 1.00 36.12 81 LEU A N 1
ATOM 610 C CA . LEU A 1 81 ? -6.979 16.241 9.780 1.00 36.12 81 LEU A CA 1
ATOM 611 C C . LEU A 1 81 ? -7.666 17.605 9.780 1.00 36.12 81 LEU A C 1
ATOM 613 O O . LEU A 1 81 ? -6.953 18.614 9.570 1.00 36.12 81 LEU A O 1
#

InterPro domains:
  IPR000994 Peptidase M24 [PF00557] (6-61)
  IPR036005 Creatinase/aminopeptidase-like [G3DSA:3.90.230.10] (2-78)
  IPR036005 Creatinase/aminopeptidase-like [SSF55920] (6-69)
  IPR050422 Xaa-Pro aminopeptidase P [PTHR43763] (6-51)

Sequence (81 aa):
MIFFFQNFRGLSFPTISSVGPNAAIIHYSPEADTCSELDADSIYLFDSGGQVLKGHIALGRARFPNGTTGKIDLECLQLGL

Mean predicted aligned error: 8.04 Å

pLDDT: mean 77.05, std 16.67, range [34.41, 91.88]

Foldseek 3Di:
DDDDDDAWPFWPDDKDWDWAPQVVPLPRDDDPVRHDDDDQQIKIKIWTKTDGPPGIDIDIDIDHHPPDDD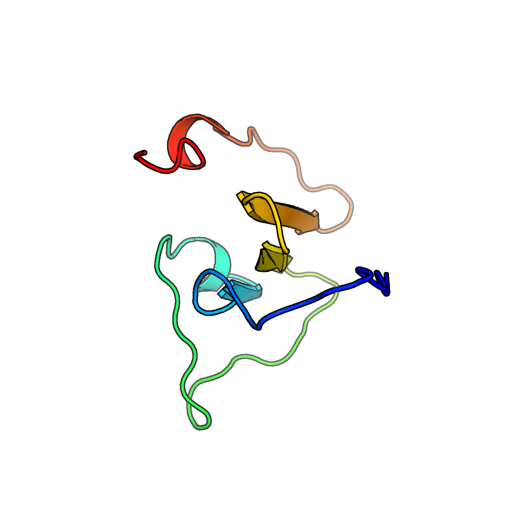DDPCVSVPPDD

Radius of gyration: 14.2 Å; Cα contacts (8 Å, |Δi|>4): 108; chains: 1; bounding box: 34×26×35 Å

Solvent-accessible surface area (backbone atoms only — not comparable to full-atom values): 5372 Å² total; per-residue (Å²): 138,87,83,86,63,83,63,62,73,49,67,64,52,87,66,33,76,30,46,45,78,48,54,75,42,93,85,50,76,80,48,93,93,70,57,80,77,90,54,84,79,32,39,34,35,38,39,42,30,34,26,35,94,90,49,73,51,76,52,76,49,77,48,72,30,90,90,72,84,83,85,81,77,64,75,79,71,65,71,84,123

Organism: Ensete ventricosum (NCBI:txid4639)

Nearest PDB structures (foldseek):
  3ctz-assembly1_A 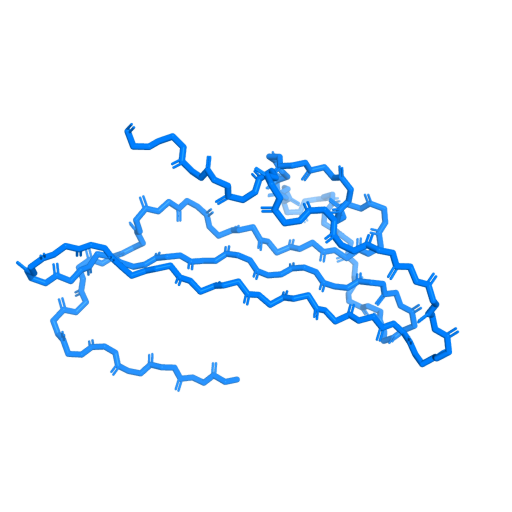 TM=8.881E-01  e=2.899E-04  Homo sapiens
  4s2t-assembly1_P  TM=8.682E-01  e=1.363E-02  Caenorhabditis elegans
  4s2t-assembly1_Q  TM=8.664E-01  e=1.446E-02  Caenorhabditis elegans
  8pxy-assembly1_A  TM=5.244E-01  e=1.230E+00  Mycobacterium tuberculosis
  8aho-assembly1_A  TM=4.590E-01  e=1.654E+00  Mycobacterium tuberculosis

Secondary structure (DSSP, 8-state):
-----TT--SEEEEEEEEEGGGGG-TT----TTTPPPP-TTS-EEEEEEEEETTEEEEEEEEE--TT------GGGG----